Protein AF-A0A7Z2G5R3-F1 (afdb_monomer_lite)

Organism: NCBI:txid2571747

Secondary structure (DSSP, 8-state):
---PPPHHHHHHHHHHHHHHHHHHHHHHHHHHHHHTT--HHHHHHHHHHHHHHHHHHHHHHHHH-TT-HHHHHHHHHHHHHHHHHHHHHHHHHHHTT--

Structure (mmCIF, N/CA/C/O backbone):
data_AF-A0A7Z2G5R3-F1
#
_entry.id   AF-A0A7Z2G5R3-F1
#
loop_
_atom_site.group_PDB
_atom_site.id
_atom_site.type_symbol
_atom_site.label_atom_id
_atom_site.label_alt_id
_atom_site.label_comp_id
_atom_site.label_asym_id
_atom_site.label_entity_id
_atom_site.label_seq_id
_atom_site.pdbx_PDB_ins_code
_atom_site.Cartn_x
_atom_site.Cartn_y
_atom_site.Cartn_z
_atom_site.occupancy
_atom_site.B_iso_or_equiv
_atom_site.auth_seq_id
_atom_site.auth_comp_id
_atom_site.auth_asym_id
_atom_site.auth_atom_id
_atom_site.pdbx_PDB_model_num
ATOM 1 N N . MET A 1 1 ? 9.278 -3.200 -32.845 1.00 41.66 1 MET A N 1
ATOM 2 C CA . MET A 1 1 ? 9.082 -2.040 -31.960 1.00 41.66 1 MET A CA 1
ATOM 3 C C . MET A 1 1 ? 8.282 -2.559 -30.798 1.00 41.66 1 MET A C 1
ATOM 5 O O . MET A 1 1 ? 7.115 -2.878 -30.989 1.00 41.66 1 MET A O 1
ATOM 9 N N . ASP A 1 2 ? 8.942 -2.788 -29.670 1.00 48.25 2 ASP A N 1
ATOM 10 C CA . ASP A 1 2 ? 8.264 -3.248 -28.466 1.00 48.25 2 ASP A CA 1
ATOM 11 C C . ASP A 1 2 ? 7.239 -2.184 -28.086 1.00 48.25 2 ASP A C 1
ATOM 13 O O . ASP A 1 2 ? 7.582 -1.014 -27.917 1.00 48.25 2 ASP A O 1
ATOM 17 N N . ALA A 1 3 ? 5.963 -2.561 -28.054 1.00 58.31 3 ALA A N 1
ATOM 18 C CA . ALA A 1 3 ? 4.890 -1.690 -27.603 1.00 58.31 3 ALA A CA 1
ATOM 19 C C . ALA A 1 3 ? 4.996 -1.551 -26.076 1.00 58.31 3 ALA A C 1
ATOM 21 O O . ALA A 1 3 ? 4.201 -2.120 -25.332 1.00 58.31 3 ALA A O 1
ATOM 22 N N . SER A 1 4 ? 6.034 -0.863 -25.600 1.00 69.12 4 SER A N 1
ATOM 23 C CA . SER A 1 4 ? 6.171 -0.506 -24.195 1.00 69.12 4 SER A CA 1
ATOM 24 C C . SER A 1 4 ? 5.080 0.503 -23.855 1.00 69.12 4 SER A C 1
ATOM 26 O O . SER A 1 4 ? 4.951 1.532 -24.523 1.00 69.12 4 SER A O 1
ATOM 28 N N . LEU A 1 5 ? 4.280 0.196 -22.835 1.00 75.12 5 LEU A N 1
ATOM 29 C CA . LEU A 1 5 ? 3.295 1.128 -22.297 1.00 75.12 5 LEU A CA 1
ATOM 30 C C . LEU A 1 5 ? 3.979 2.453 -21.909 1.00 75.12 5 LEU A C 1
ATOM 32 O O . LEU A 1 5 ? 5.053 2.418 -21.312 1.00 75.12 5 LEU A O 1
ATOM 36 N N . PRO A 1 6 ? 3.370 3.609 -22.222 1.00 86.81 6 PRO A N 1
ATOM 37 C CA . PRO A 1 6 ? 3.829 4.900 -21.729 1.00 86.81 6 PRO A CA 1
ATOM 38 C C . PRO A 1 6 ? 3.963 4.931 -20.201 1.00 86.81 6 PRO A C 1
ATOM 40 O O . PRO A 1 6 ? 3.056 4.499 -19.487 1.00 86.81 6 PRO A O 1
ATOM 43 N N . ASP A 1 7 ? 5.041 5.534 -19.699 1.00 86.50 7 ASP A N 1
ATOM 44 C CA . ASP A 1 7 ? 5.355 5.588 -18.262 1.00 86.50 7 ASP A CA 1
ATOM 45 C C . ASP A 1 7 ? 4.249 6.233 -17.411 1.00 86.50 7 ASP A C 1
ATOM 47 O O . ASP A 1 7 ? 4.057 5.871 -16.249 1.00 86.50 7 ASP A O 1
ATOM 51 N N . TYR A 1 8 ? 3.497 7.186 -17.974 1.00 88.31 8 TYR A N 1
ATOM 52 C CA . TYR A 1 8 ? 2.381 7.814 -17.264 1.00 88.31 8 TYR A CA 1
ATOM 53 C C . TYR A 1 8 ? 1.242 6.815 -17.001 1.00 88.31 8 TYR A C 1
ATOM 55 O O . TYR A 1 8 ? 0.705 6.800 -15.898 1.00 88.31 8 TYR A O 1
ATOM 63 N N . LEU A 1 9 ? 0.939 5.921 -17.953 1.00 90.75 9 LEU A N 1
ATOM 64 C CA . LEU A 1 9 ? -0.087 4.888 -17.776 1.00 90.75 9 LEU A CA 1
ATOM 65 C C . LEU A 1 9 ? 0.344 3.860 -16.734 1.00 90.75 9 LEU A C 1
ATOM 67 O O . LEU A 1 9 ? -0.467 3.469 -15.901 1.00 90.75 9 LEU A O 1
ATOM 71 N N . ILE A 1 10 ? 1.619 3.465 -16.745 1.00 91.88 10 ILE A N 1
ATOM 72 C CA . ILE A 1 10 ? 2.189 2.548 -15.749 1.00 91.88 10 ILE A CA 1
ATOM 73 C C . ILE A 1 10 ? 2.039 3.141 -14.342 1.00 91.88 10 ILE A C 1
ATOM 75 O O . ILE A 1 10 ? 1.543 2.484 -13.427 1.00 91.88 10 ILE A O 1
ATOM 79 N N . ARG A 1 11 ? 2.409 4.414 -14.184 1.00 93.50 11 ARG A N 1
ATOM 80 C CA . ARG A 1 11 ? 2.323 5.144 -12.915 1.00 93.50 11 ARG A CA 1
ATOM 81 C C . ARG A 1 11 ? 0.887 5.298 -12.427 1.00 93.50 11 ARG A C 1
ATOM 83 O O . ARG A 1 11 ? 0.612 5.047 -11.258 1.00 93.50 11 ARG A O 1
ATOM 90 N N . GLU A 1 12 ? -0.025 5.701 -13.307 1.00 94.81 12 GLU A N 1
ATOM 91 C CA . GLU A 1 12 ? -1.443 5.868 -12.979 1.00 94.81 12 GLU A CA 1
ATOM 92 C C . GLU A 1 12 ? -2.091 4.534 -12.599 1.00 94.81 12 GLU A C 1
ATOM 94 O O . GLU A 1 12 ? -2.789 4.455 -11.588 1.00 94.81 12 GLU A O 1
ATOM 99 N N . GLN A 1 13 ? -1.818 3.464 -13.352 1.00 95.12 13 GLN A N 1
ATOM 100 C CA . GLN A 1 13 ? -2.323 2.127 -13.040 1.00 95.12 13 GLN A CA 1
ATOM 101 C C . GLN A 1 13 ? -1.772 1.605 -11.713 1.00 95.12 13 GLN A C 1
ATOM 103 O O . GLN A 1 13 ? -2.545 1.092 -10.904 1.00 95.12 13 GLN A O 1
ATOM 108 N N . ALA A 1 14 ? -0.473 1.777 -11.455 1.00 94.94 14 ALA A N 1
ATOM 109 C CA . ALA A 1 14 ? 0.137 1.410 -10.180 1.00 94.94 14 ALA A CA 1
ATOM 110 C C . ALA A 1 14 ? -0.467 2.213 -9.015 1.00 94.94 14 ALA A C 1
ATOM 112 O O . ALA A 1 14 ? -0.825 1.637 -7.989 1.00 94.94 14 ALA A O 1
ATOM 113 N N . ALA A 1 15 ? -0.676 3.522 -9.191 1.00 96.31 15 ALA A N 1
ATOM 114 C CA . ALA A 1 15 ? -1.293 4.374 -8.176 1.00 96.31 15 ALA A CA 1
ATOM 115 C C . ALA A 1 15 ? -2.732 3.970 -7.861 1.00 96.31 15 ALA A C 1
ATOM 117 O O . ALA A 1 15 ? -3.084 3.807 -6.692 1.00 96.31 15 ALA A O 1
ATOM 118 N N . VAL A 1 16 ? -3.563 3.765 -8.883 1.00 96.88 16 VAL A N 1
ATOM 119 C CA . VAL A 1 16 ? -4.951 3.328 -8.694 1.00 96.88 16 VAL A CA 1
ATOM 120 C C . VAL A 1 16 ? -4.994 1.924 -8.092 1.00 96.88 16 VAL A C 1
ATOM 122 O O . VAL A 1 16 ? -5.764 1.685 -7.163 1.00 96.88 16 VAL A O 1
ATOM 125 N N . GLY A 1 17 ? -4.145 1.011 -8.565 1.00 95.44 17 GLY A N 1
ATOM 126 C CA . GLY A 1 17 ? -4.049 -0.350 -8.042 1.00 95.44 17 GLY A CA 1
ATOM 127 C C . GLY A 1 17 ? -3.698 -0.371 -6.556 1.00 95.44 17 GLY A C 1
ATOM 128 O O . GLY A 1 17 ? -4.416 -0.983 -5.764 1.00 95.44 17 GLY A O 1
ATOM 129 N N . ALA A 1 18 ? -2.651 0.356 -6.162 1.00 95.81 18 ALA A N 1
ATOM 130 C CA . ALA A 1 18 ? -2.247 0.489 -4.768 1.00 95.81 18 ALA A CA 1
ATOM 131 C C . ALA A 1 18 ? -3.335 1.166 -3.919 1.00 95.81 18 ALA A C 1
ATOM 133 O O . ALA A 1 18 ? -3.680 0.663 -2.850 1.00 95.81 18 ALA A O 1
ATOM 134 N N . LEU A 1 19 ? -3.940 2.252 -4.410 1.00 95.56 19 LEU A N 1
ATOM 135 C CA . LEU A 1 19 ? -5.022 2.951 -3.715 1.00 95.56 19 LEU A CA 1
ATOM 136 C C . LEU A 1 19 ? -6.208 2.023 -3.425 1.00 95.56 19 LEU A C 1
ATOM 138 O O . LEU A 1 19 ? -6.692 1.971 -2.294 1.00 95.56 19 LEU A O 1
ATOM 142 N N . VAL A 1 20 ? -6.669 1.276 -4.432 1.00 95.38 20 VAL A N 1
ATOM 143 C CA . VAL A 1 20 ? -7.803 0.352 -4.296 1.00 95.38 20 VAL A CA 1
ATOM 144 C C . VAL A 1 20 ? -7.452 -0.801 -3.361 1.00 95.38 20 VAL A C 1
ATOM 146 O O . VAL A 1 20 ? -8.229 -1.104 -2.453 1.00 95.38 20 VAL A O 1
ATOM 149 N N . ALA A 1 21 ? -6.281 -1.419 -3.537 1.00 94.81 21 ALA A N 1
ATOM 150 C CA . ALA A 1 21 ? -5.845 -2.541 -2.714 1.00 94.81 21 ALA A CA 1
ATOM 151 C C . ALA A 1 21 ? -5.748 -2.150 -1.233 1.00 94.81 21 ALA A C 1
ATOM 153 O O . ALA A 1 21 ? -6.344 -2.811 -0.379 1.00 94.81 21 ALA A O 1
ATOM 154 N N . PHE A 1 22 ? -5.057 -1.049 -0.923 1.00 94.69 22 PHE A N 1
ATOM 155 C CA . PHE A 1 22 ? -4.882 -0.587 0.454 1.00 94.69 22 PHE A CA 1
ATOM 156 C C . PHE A 1 22 ? -6.161 -0.003 1.044 1.00 94.69 22 PHE A C 1
ATOM 158 O O . PHE A 1 22 ? -6.453 -0.265 2.209 1.00 94.69 22 PHE A O 1
ATOM 165 N N . GLY A 1 23 ? -6.964 0.718 0.258 1.00 90.81 23 GLY A N 1
ATOM 166 C CA . GLY A 1 23 ? -8.267 1.210 0.701 1.00 90.81 23 GLY A CA 1
ATOM 167 C C . GLY A 1 23 ? -9.192 0.065 1.119 1.00 90.81 23 GLY A C 1
ATOM 168 O O . GLY A 1 23 ? -9.738 0.074 2.224 1.00 90.81 23 GLY A O 1
ATOM 169 N N . PHE A 1 24 ? -9.307 -0.968 0.281 1.00 91.81 24 PHE A N 1
ATOM 170 C CA . PHE A 1 24 ? -10.145 -2.130 0.571 1.00 91.81 24 PHE A CA 1
ATOM 171 C C . PHE A 1 24 ? -9.616 -2.949 1.754 1.00 91.81 24 PHE A C 1
ATOM 173 O O . PHE A 1 24 ? -10.360 -3.235 2.697 1.00 91.81 24 PHE A O 1
ATOM 180 N N . MET A 1 25 ? -8.315 -3.262 1.754 1.00 91.94 25 MET A N 1
ATOM 181 C CA . MET A 1 25 ? -7.659 -3.949 2.870 1.00 91.94 25 MET A CA 1
ATOM 182 C C . MET A 1 25 ? -7.869 -3.208 4.188 1.00 91.94 25 MET A C 1
ATOM 184 O O . MET A 1 25 ? -8.082 -3.843 5.219 1.00 91.94 25 MET A O 1
ATOM 188 N N . ARG A 1 26 ? -7.857 -1.871 4.174 1.00 86.12 26 ARG A N 1
ATOM 189 C CA . ARG A 1 26 ? -8.005 -1.075 5.391 1.00 86.12 26 ARG A CA 1
ATOM 190 C C . ARG A 1 26 ? -9.410 -1.124 5.971 1.00 86.12 26 ARG A C 1
ATOM 192 O O . ARG A 1 26 ? -9.531 -1.191 7.197 1.00 86.12 26 ARG A O 1
ATOM 199 N N . VAL A 1 27 ? -10.440 -1.119 5.124 1.00 87.88 27 VAL A N 1
ATOM 200 C CA . VAL A 1 27 ? -11.835 -1.293 5.558 1.00 87.88 27 VAL A CA 1
ATOM 201 C C . VAL A 1 27 ? -12.012 -2.670 6.190 1.00 87.88 27 VAL A C 1
ATOM 203 O O . VAL A 1 27 ? -12.501 -2.766 7.315 1.00 87.88 27 VAL A O 1
ATOM 206 N N . LEU A 1 28 ? -11.540 -3.726 5.519 1.00 90.25 28 LEU A N 1
ATOM 207 C CA . LEU A 1 28 ? -11.626 -5.091 6.041 1.00 90.25 28 LEU A CA 1
ATOM 208 C C . LEU A 1 28 ? -10.855 -5.255 7.355 1.00 90.25 28 LEU A C 1
ATOM 210 O O . LEU A 1 28 ? -11.392 -5.782 8.327 1.00 90.25 28 LEU A O 1
ATOM 214 N N . ALA A 1 29 ? -9.612 -4.777 7.409 1.00 89.31 29 ALA A N 1
ATOM 215 C CA . ALA A 1 29 ? -8.784 -4.876 8.603 1.00 89.31 29 ALA A CA 1
ATOM 216 C C . ALA A 1 29 ? -9.359 -4.061 9.771 1.00 89.31 29 ALA A C 1
ATOM 218 O O . ALA A 1 29 ? -9.308 -4.524 10.908 1.00 89.31 29 ALA A O 1
ATOM 219 N N . GLY A 1 30 ? -9.948 -2.890 9.501 1.00 87.25 30 GLY A N 1
ATOM 220 C CA . GLY A 1 30 ? -10.664 -2.088 10.496 1.00 87.25 30 GLY A CA 1
ATOM 221 C C . GLY A 1 30 ? -11.875 -2.822 11.070 1.00 87.25 30 GLY A C 1
ATOM 222 O O . GLY A 1 30 ? -11.979 -2.960 12.286 1.00 87.25 30 GLY A O 1
ATOM 223 N N . ALA A 1 31 ? -12.727 -3.384 10.208 1.00 87.19 31 ALA A N 1
ATOM 224 C CA . ALA A 1 31 ? -13.895 -4.158 10.627 1.00 87.19 31 ALA A CA 1
ATOM 225 C C . ALA A 1 31 ? -13.509 -5.384 11.474 1.00 87.19 31 ALA A C 1
ATOM 227 O O . ALA A 1 31 ? -14.107 -5.649 12.519 1.00 87.19 31 ALA A O 1
ATOM 228 N N . VAL A 1 32 ? -12.472 -6.118 11.053 1.00 89.25 32 VAL A N 1
ATOM 229 C CA . VAL A 1 32 ? -11.961 -7.283 11.788 1.00 89.25 32 VAL A CA 1
ATOM 230 C C . VAL A 1 32 ? -11.371 -6.864 13.131 1.00 89.25 32 VAL A C 1
ATOM 232 O O . VAL A 1 32 ? -11.681 -7.489 14.145 1.00 89.25 32 VAL A O 1
ATOM 235 N N . ALA A 1 33 ? -10.558 -5.807 13.162 1.00 88.19 33 ALA A N 1
ATOM 236 C CA . ALA A 1 33 ? -9.967 -5.298 14.392 1.00 88.19 33 ALA A CA 1
ATOM 237 C C . ALA A 1 33 ? -11.039 -4.856 15.391 1.00 88.19 33 ALA A C 1
ATOM 239 O O . ALA A 1 33 ? -10.978 -5.263 16.549 1.00 88.19 33 ALA A O 1
ATOM 240 N N . PHE A 1 34 ? -12.061 -4.132 14.929 1.00 86.56 34 PHE A N 1
ATOM 241 C CA . PHE A 1 34 ? -13.206 -3.739 15.746 1.00 86.56 34 PHE A CA 1
ATOM 242 C C . PHE A 1 34 ? -13.945 -4.961 16.314 1.00 86.56 34 PHE A C 1
ATOM 244 O O . PHE A 1 34 ? -14.134 -5.061 17.524 1.00 86.56 34 PHE A O 1
ATOM 251 N N . SER A 1 35 ? -14.262 -5.957 15.475 1.00 88.00 35 SER A N 1
ATOM 252 C CA . SER A 1 35 ? -14.947 -7.186 15.918 1.00 88.00 35 SER A CA 1
ATOM 253 C C . SER A 1 35 ? -14.163 -8.006 16.951 1.00 88.00 35 SER A C 1
ATOM 255 O O . SER A 1 35 ? -14.754 -8.733 17.745 1.00 88.00 35 SER A O 1
ATOM 257 N N . ARG A 1 36 ? -12.828 -7.898 16.945 1.00 88.44 36 ARG A N 1
ATOM 258 C CA . ARG A 1 36 ? -11.923 -8.622 17.849 1.00 88.44 36 ARG A CA 1
ATOM 259 C C . ARG A 1 36 ? -11.426 -7.772 19.020 1.00 88.44 36 ARG A C 1
ATOM 261 O O . ARG A 1 36 ? -10.623 -8.266 19.810 1.00 88.44 36 ARG A O 1
ATOM 268 N N . GLY A 1 37 ? -11.861 -6.513 19.128 1.00 86.44 37 GLY A N 1
ATOM 269 C CA . GLY A 1 37 ? -11.398 -5.573 20.152 1.00 86.44 37 GLY A CA 1
ATOM 270 C C . GLY A 1 3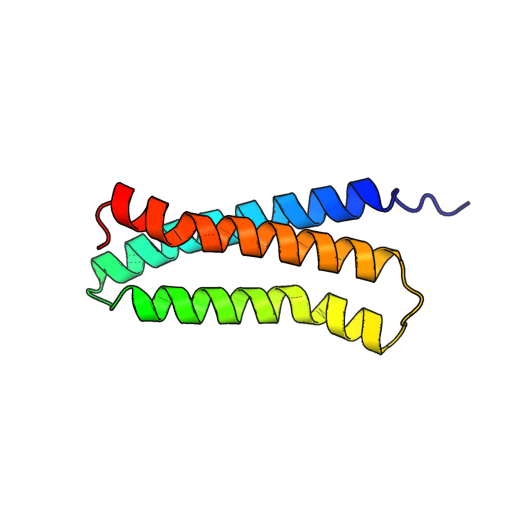7 ? -9.905 -5.233 20.053 1.00 86.44 37 GLY A C 1
ATOM 271 O O . GLY A 1 37 ? -9.263 -4.937 21.060 1.00 86.44 37 GLY A O 1
ATOM 272 N N . TRP A 1 38 ? -9.311 -5.329 18.861 1.00 86.88 38 TRP A N 1
ATOM 273 C CA . TRP A 1 38 ? -7.907 -4.984 18.644 1.00 86.88 38 TRP A CA 1
ATOM 274 C C . TRP A 1 38 ? -7.711 -3.470 18.644 1.00 86.88 38 TRP A C 1
ATOM 276 O O . TRP A 1 38 ? -8.550 -2.715 18.159 1.00 86.88 38 TRP A O 1
ATOM 286 N N . ARG A 1 39 ? -6.553 -3.014 19.134 1.00 83.25 39 ARG A N 1
ATOM 287 C CA . ARG A 1 39 ? -6.200 -1.590 19.068 1.00 83.25 39 ARG A CA 1
ATOM 288 C C . ARG A 1 39 ? -5.989 -1.190 17.611 1.00 83.25 39 ARG A C 1
ATOM 290 O O . ARG A 1 39 ? -5.128 -1.764 16.943 1.00 83.25 39 ARG A O 1
ATOM 297 N N . ILE A 1 40 ? -6.704 -0.163 17.155 1.00 80.00 40 ILE A N 1
ATOM 298 C CA . ILE A 1 40 ? -6.639 0.310 15.766 1.00 80.00 40 ILE A CA 1
ATOM 299 C C . ILE A 1 40 ? -5.216 0.716 15.342 1.00 80.00 40 ILE A C 1
ATOM 301 O O . ILE A 1 40 ? -4.832 0.502 14.195 1.00 80.00 40 ILE A O 1
ATOM 305 N N . GLY A 1 41 ? -4.391 1.184 16.288 1.00 81.88 41 GLY A N 1
ATOM 306 C CA . GLY A 1 41 ? -2.988 1.525 16.036 1.00 81.88 41 GLY A CA 1
ATOM 307 C C . GLY A 1 41 ? -2.143 0.347 15.534 1.00 81.88 41 GLY A C 1
ATOM 308 O O . GLY A 1 41 ? -1.263 0.542 14.704 1.00 81.88 41 GLY A O 1
ATOM 309 N N . TRP A 1 42 ? -2.437 -0.897 15.940 1.00 86.88 42 TRP A N 1
ATOM 310 C CA . TRP A 1 42 ? -1.745 -2.068 15.379 1.00 86.88 42 TRP A CA 1
ATOM 311 C C . TRP A 1 42 ? -2.072 -2.274 13.899 1.00 86.88 42 TRP A C 1
ATOM 313 O O . TRP A 1 42 ? -1.201 -2.675 13.129 1.00 86.88 42 TRP A O 1
ATOM 323 N N . VAL A 1 43 ? -3.308 -1.973 13.494 1.00 88.06 43 VAL A N 1
ATOM 324 C CA . VAL A 1 43 ? -3.736 -2.055 12.091 1.00 88.06 43 VAL A CA 1
ATOM 325 C C . VAL A 1 43 ? -3.023 -1.001 11.253 1.00 88.06 43 VAL A C 1
ATOM 327 O O . VAL A 1 43 ? -2.640 -1.279 10.122 1.00 88.06 43 VAL A O 1
ATOM 330 N N . GLU A 1 44 ? -2.809 0.190 11.809 1.00 87.31 44 GLU A N 1
ATOM 331 C CA . GLU A 1 44 ? -2.077 1.265 11.143 1.00 87.31 44 GLU A CA 1
ATOM 332 C C . GLU A 1 44 ? -0.612 0.889 10.894 1.00 87.31 44 GLU A C 1
ATOM 334 O O . GLU A 1 44 ? -0.161 0.921 9.749 1.00 87.31 44 GLU A O 1
ATOM 339 N N . TYR A 1 45 ? 0.106 0.424 11.923 1.00 90.44 45 TYR A N 1
ATOM 340 C CA . TYR A 1 45 ? 1.489 -0.035 11.753 1.00 90.44 45 TYR A CA 1
ATOM 341 C C . TYR A 1 45 ? 1.599 -1.213 10.780 1.00 90.44 45 TYR A C 1
ATOM 343 O O . TYR A 1 45 ? 2.505 -1.241 9.944 1.00 90.44 45 TYR A O 1
ATOM 351 N N . ALA A 1 46 ? 0.665 -2.167 10.844 1.00 92.12 46 ALA A N 1
ATOM 352 C CA . ALA A 1 46 ? 0.630 -3.287 9.910 1.00 92.12 46 ALA A CA 1
ATOM 353 C C . ALA A 1 46 ? 0.395 -2.822 8.464 1.00 92.12 46 ALA A C 1
ATOM 355 O O . ALA A 1 46 ? 1.034 -3.337 7.547 1.00 92.12 46 ALA A O 1
ATOM 356 N N . ALA A 1 47 ? -0.473 -1.830 8.250 1.00 91.88 47 ALA A N 1
ATOM 357 C CA . ALA A 1 47 ? -0.745 -1.279 6.927 1.00 91.88 47 ALA A CA 1
ATOM 358 C C . ALA A 1 47 ? 0.468 -0.527 6.352 1.00 91.88 47 ALA A C 1
ATOM 360 O O . ALA A 1 47 ? 0.777 -0.689 5.173 1.00 91.88 47 ALA A O 1
ATOM 361 N N . ILE A 1 48 ? 1.205 0.220 7.182 1.00 92.56 48 ILE A N 1
ATOM 362 C CA . ILE A 1 48 ? 2.474 0.852 6.780 1.00 92.56 48 ILE A CA 1
ATOM 363 C C . ILE A 1 48 ? 3.503 -0.216 6.382 1.00 92.56 48 ILE A C 1
ATOM 365 O O . ILE A 1 48 ? 4.130 -0.114 5.328 1.00 92.56 48 ILE A O 1
ATOM 369 N N . GLY A 1 49 ? 3.646 -1.273 7.188 1.00 95.06 49 GLY A N 1
ATOM 370 C CA . GLY A 1 49 ? 4.539 -2.391 6.875 1.00 95.06 49 GLY A CA 1
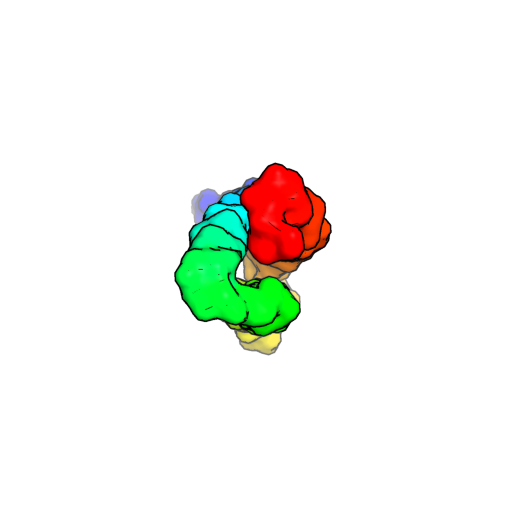ATOM 371 C C . GLY A 1 49 ? 4.163 -3.096 5.568 1.00 95.06 49 GLY A C 1
ATOM 372 O O . GLY A 1 49 ? 5.028 -3.373 4.739 1.00 95.06 49 GLY A O 1
ATOM 373 N N . ALA A 1 50 ? 2.869 -3.322 5.340 1.00 95.31 50 ALA A N 1
ATOM 374 C CA . ALA A 1 50 ? 2.373 -3.892 4.094 1.00 95.31 50 ALA A CA 1
ATOM 375 C C . ALA A 1 50 ? 2.665 -2.984 2.886 1.00 95.31 50 ALA A C 1
ATOM 377 O O . ALA A 1 50 ? 3.051 -3.495 1.839 1.00 95.31 50 ALA A O 1
ATOM 378 N N . ALA A 1 51 ? 2.546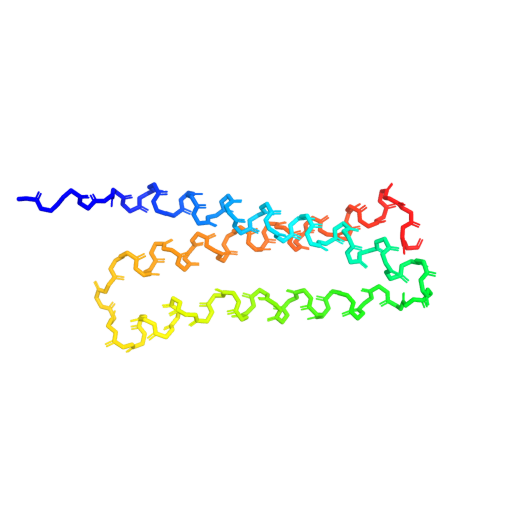 -1.658 3.025 1.00 94.75 51 ALA A N 1
ATOM 379 C CA . ALA A 1 51 ? 2.877 -0.708 1.959 1.00 94.75 51 ALA A CA 1
ATOM 380 C C . ALA A 1 51 ? 4.368 -0.740 1.600 1.00 94.75 51 ALA A C 1
ATOM 382 O O . ALA A 1 51 ? 4.720 -0.731 0.419 1.00 94.75 51 ALA A O 1
ATOM 383 N N . ALA A 1 52 ? 5.245 -0.854 2.601 1.00 94.88 52 ALA A N 1
ATOM 384 C CA . ALA A 1 52 ? 6.677 -1.020 2.372 1.00 94.88 52 ALA A CA 1
ATOM 385 C C . ALA A 1 52 ? 6.985 -2.326 1.621 1.00 94.88 52 ALA A C 1
ATOM 387 O O . ALA A 1 52 ? 7.737 -2.313 0.648 1.00 94.88 52 ALA A O 1
ATOM 388 N N . LEU A 1 53 ? 6.361 -3.441 2.021 1.00 96.50 53 LEU A N 1
ATOM 389 C CA . LEU A 1 53 ? 6.507 -4.728 1.332 1.00 96.50 53 LEU A CA 1
ATOM 390 C C . LEU A 1 53 ? 5.952 -4.693 -0.097 1.00 96.50 53 LEU A C 1
ATOM 392 O O . LEU A 1 53 ? 6.552 -5.278 -0.994 1.00 96.50 53 LEU A O 1
ATOM 396 N N . TRP A 1 54 ? 4.847 -3.980 -0.322 1.00 95.19 54 TRP A N 1
ATOM 397 C CA . TRP A 1 54 ? 4.252 -3.800 -1.647 1.00 95.19 54 TRP A CA 1
ATOM 398 C C . TRP A 1 54 ? 5.181 -3.058 -2.610 1.00 95.19 54 TRP A C 1
ATOM 400 O O . TRP A 1 54 ? 5.243 -3.399 -3.785 1.00 95.19 54 TRP A O 1
ATOM 410 N N . CYS A 1 55 ? 5.928 -2.068 -2.111 1.00 94.75 55 CYS A N 1
ATOM 411 C CA . CYS A 1 55 ? 6.870 -1.275 -2.908 1.00 94.75 55 CYS A CA 1
ATOM 412 C C . CYS A 1 55 ? 8.265 -1.918 -3.030 1.00 94.75 55 CYS A C 1
ATOM 414 O O . CYS A 1 55 ? 9.079 -1.493 -3.854 1.00 94.75 55 CYS A O 1
ATOM 416 N N . ALA A 1 56 ? 8.565 -2.934 -2.214 1.00 95.44 56 ALA A N 1
ATOM 417 C CA . ALA A 1 56 ? 9.863 -3.601 -2.185 1.00 95.44 56 ALA A CA 1
ATOM 418 C C . ALA A 1 56 ? 10.325 -4.182 -3.539 1.00 95.44 56 ALA A C 1
ATOM 420 O O . ALA A 1 56 ? 11.500 -4.001 -3.859 1.00 95.44 56 ALA A O 1
ATOM 421 N N . PRO A 1 57 ? 9.485 -4.851 -4.360 1.00 93.88 57 PRO A N 1
ATOM 422 C CA . PRO A 1 57 ? 9.960 -5.430 -5.612 1.00 93.88 57 PRO A CA 1
ATOM 423 C C . PRO A 1 57 ? 10.434 -4.364 -6.606 1.00 93.88 57 PRO A C 1
ATOM 425 O O . PRO A 1 57 ? 11.500 -4.530 -7.196 1.00 93.88 57 PRO A O 1
ATOM 428 N N . GLN A 1 58 ? 9.720 -3.242 -6.746 1.00 93.94 58 GLN A N 1
ATOM 429 C CA . GLN A 1 58 ? 10.146 -2.138 -7.614 1.00 93.94 58 GLN A CA 1
ATOM 430 C C . GLN A 1 58 ? 11.408 -1.455 -7.085 1.00 93.94 58 GLN A C 1
ATOM 432 O O . GLN A 1 58 ? 12.298 -1.109 -7.862 1.00 93.94 58 GLN A O 1
ATOM 437 N N . LEU A 1 59 ? 11.530 -1.312 -5.762 1.00 93.31 59 LEU A N 1
ATOM 438 C CA . LEU A 1 59 ? 12.743 -0.787 -5.142 1.00 93.31 59 LEU A CA 1
ATOM 439 C C . LEU A 1 59 ? 13.956 -1.686 -5.430 1.00 93.31 59 LEU A C 1
ATOM 441 O O . LEU A 1 59 ? 15.009 -1.192 -5.826 1.00 93.31 59 LEU A O 1
ATOM 445 N N . LEU A 1 60 ? 13.809 -3.005 -5.281 1.00 95.44 60 LEU A N 1
ATOM 446 C CA . LEU A 1 60 ? 14.865 -3.966 -5.607 1.00 95.44 60 LEU A CA 1
ATOM 447 C C . LEU A 1 60 ? 15.204 -3.951 -7.102 1.00 95.44 60 LEU A C 1
ATOM 449 O O . LEU A 1 60 ? 16.380 -4.021 -7.456 1.00 95.44 60 LEU A O 1
ATOM 453 N N . ALA A 1 61 ? 14.201 -3.810 -7.972 1.00 93.81 61 ALA A N 1
ATOM 454 C CA . ALA A 1 61 ? 14.408 -3.685 -9.411 1.00 93.81 61 ALA A CA 1
ATOM 455 C C . ALA A 1 61 ? 15.215 -2.427 -9.771 1.00 93.81 61 ALA A C 1
ATOM 457 O O . ALA A 1 61 ? 16.110 -2.507 -10.608 1.00 93.81 61 ALA A O 1
ATOM 458 N N . LEU A 1 62 ? 14.963 -1.294 -9.108 1.00 93.69 62 LEU A N 1
ATOM 459 C CA . LEU A 1 62 ? 15.744 -0.062 -9.277 1.00 93.69 62 LEU A CA 1
ATOM 460 C C . LEU A 1 62 ? 17.167 -0.181 -8.732 1.00 93.69 62 LEU A C 1
ATOM 462 O O . LEU A 1 6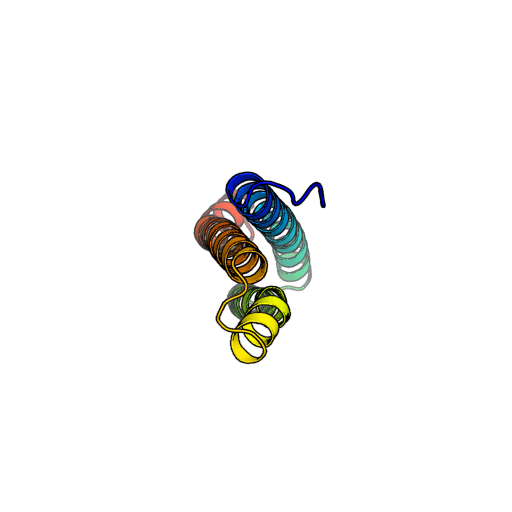2 ? 18.097 0.332 -9.346 1.00 93.69 62 LEU A O 1
ATOM 466 N N . ILE A 1 63 ? 17.363 -0.873 -7.607 1.00 95.31 63 ILE A N 1
ATOM 467 C CA . ILE A 1 63 ? 18.708 -1.141 -7.077 1.00 95.31 63 ILE A CA 1
ATOM 468 C C . ILE A 1 63 ? 19.501 -2.015 -8.061 1.00 95.31 63 ILE A C 1
ATOM 470 O O . ILE A 1 63 ? 20.679 -1.755 -8.300 1.00 95.31 63 ILE A O 1
ATOM 474 N N . ALA A 1 64 ? 18.861 -3.032 -8.646 1.00 95.81 64 ALA A N 1
ATOM 475 C CA . ALA A 1 64 ? 19.485 -3.921 -9.623 1.00 95.81 64 ALA A CA 1
ATOM 476 C C . ALA A 1 64 ? 19.712 -3.248 -10.987 1.00 95.81 64 ALA A C 1
ATOM 478 O O . ALA A 1 64 ? 20.696 -3.544 -11.662 1.00 95.81 64 ALA A O 1
ATOM 479 N N . ASN A 1 65 ? 18.812 -2.351 -11.398 1.00 94.25 65 ASN A N 1
ATOM 480 C CA . ASN A 1 65 ? 18.895 -1.617 -12.654 1.00 94.25 65 ASN A CA 1
ATOM 481 C C . ASN A 1 65 ? 18.420 -0.155 -12.493 1.00 94.25 65 ASN A C 1
ATOM 483 O O . ASN A 1 65 ? 17.249 0.153 -12.746 1.00 94.25 65 ASN A O 1
ATOM 487 N N . PRO A 1 66 ? 19.332 0.767 -12.131 1.00 91.56 66 PRO A N 1
ATOM 488 C CA . PRO A 1 66 ? 18.988 2.158 -11.824 1.00 91.56 66 PRO A CA 1
ATOM 489 C C . PRO A 1 66 ? 18.434 2.969 -12.999 1.00 91.56 66 PRO A C 1
ATOM 491 O O . PRO A 1 66 ? 17.842 4.022 -12.787 1.00 91.56 66 PRO A O 1
ATOM 494 N N . THR A 1 67 ? 18.629 2.514 -14.240 1.00 92.00 67 THR A N 1
ATOM 495 C CA . THR A 1 67 ? 18.141 3.208 -15.443 1.00 92.00 67 THR A CA 1
ATOM 496 C C . THR A 1 67 ? 16.750 2.741 -15.876 1.00 92.00 67 THR A C 1
ATOM 498 O O . THR A 1 67 ? 16.232 3.214 -16.888 1.00 92.00 67 THR A O 1
ATOM 501 N N . SER A 1 68 ? 16.123 1.830 -15.123 1.00 90.88 68 SER A N 1
ATOM 502 C CA . SER A 1 68 ? 14.783 1.325 -15.421 1.00 90.88 68 SER A CA 1
ATOM 503 C C . SER A 1 68 ? 13.704 2.376 -15.141 1.00 90.88 68 SER A C 1
ATOM 505 O O . SER A 1 68 ? 13.232 2.535 -14.014 1.00 90.88 68 SER A O 1
ATOM 507 N N . VAL A 1 69 ? 13.278 3.072 -16.197 1.00 89.69 69 VAL A N 1
ATOM 508 C CA . VAL A 1 69 ? 12.213 4.089 -16.133 1.00 89.69 69 VAL A CA 1
ATOM 509 C C . VAL A 1 69 ? 10.865 3.470 -15.746 1.00 89.69 69 VAL A C 1
ATOM 511 O O . VAL A 1 69 ? 10.135 4.047 -14.943 1.00 89.69 69 VAL A O 1
ATOM 514 N N . ALA A 1 70 ? 10.572 2.257 -16.223 1.00 89.19 70 ALA A N 1
ATOM 515 C CA . ALA A 1 70 ? 9.347 1.538 -15.876 1.00 89.19 70 ALA A CA 1
ATOM 516 C C . ALA A 1 70 ? 9.282 1.197 -14.376 1.00 89.19 70 ALA A C 1
ATOM 518 O O . ALA A 1 70 ? 8.264 1.446 -13.734 1.00 89.19 70 ALA A O 1
ATOM 519 N N . ALA A 1 71 ? 10.381 0.699 -13.792 1.00 90.88 71 ALA A N 1
ATOM 520 C CA . ALA A 1 71 ? 10.426 0.391 -12.360 1.00 90.88 71 ALA A CA 1
ATOM 521 C C . ALA A 1 71 ? 10.292 1.656 -11.496 1.00 90.88 71 ALA A C 1
ATOM 523 O O . ALA A 1 71 ? 9.658 1.615 -10.441 1.00 90.88 71 ALA A O 1
ATOM 524 N N . LEU A 1 72 ? 10.842 2.786 -11.959 1.00 93.00 72 LEU A N 1
ATOM 525 C CA . LEU A 1 72 ? 10.652 4.082 -11.310 1.00 93.00 72 LEU A CA 1
ATOM 526 C C . LEU A 1 72 ? 9.188 4.527 -11.361 1.00 93.00 72 LEU A C 1
ATOM 528 O O . LEU A 1 72 ? 8.619 4.857 -10.323 1.00 93.00 72 LEU A O 1
ATOM 532 N N . ALA A 1 73 ? 8.565 4.475 -12.539 1.00 93.00 73 ALA A N 1
ATOM 533 C CA . ALA A 1 73 ? 7.172 4.862 -12.725 1.00 93.00 73 ALA A CA 1
ATOM 534 C C . ALA A 1 73 ? 6.211 4.011 -11.876 1.00 93.00 73 ALA A C 1
ATOM 536 O O . ALA A 1 73 ? 5.307 4.560 -11.242 1.00 93.00 73 ALA A O 1
ATOM 537 N N . GLU A 1 74 ? 6.422 2.693 -11.812 1.00 93.62 74 GLU A N 1
ATOM 538 C CA . GLU A 1 74 ? 5.642 1.807 -10.940 1.00 93.62 74 GLU A CA 1
ATOM 539 C C . GLU A 1 74 ? 5.845 2.127 -9.458 1.00 93.62 74 GLU A C 1
ATOM 541 O O . GLU A 1 74 ? 4.871 2.170 -8.704 1.00 93.62 74 GLU A O 1
ATOM 546 N N . LEU A 1 75 ? 7.090 2.359 -9.024 1.00 95.06 75 LEU A N 1
ATOM 547 C CA . LEU A 1 75 ? 7.386 2.684 -7.629 1.00 95.06 75 LEU A CA 1
ATOM 548 C C . LEU A 1 75 ? 6.709 3.994 -7.217 1.00 95.06 75 LEU A C 1
ATOM 550 O O . LEU A 1 75 ? 6.064 4.046 -6.172 1.00 95.06 75 LEU A O 1
ATOM 554 N N . GLU A 1 76 ? 6.823 5.037 -8.038 1.00 95.44 76 GLU A N 1
ATOM 555 C CA . GLU A 1 76 ? 6.189 6.334 -7.793 1.00 95.44 76 GLU A CA 1
ATOM 556 C C . GLU A 1 76 ? 4.665 6.208 -7.721 1.00 95.44 76 GLU A C 1
ATOM 558 O O . GLU A 1 76 ? 4.040 6.771 -6.820 1.00 95.44 76 GLU A O 1
ATOM 563 N N . GLY A 1 77 ? 4.072 5.426 -8.630 1.00 94.62 77 GLY A N 1
ATOM 564 C CA . GLY A 1 77 ? 2.645 5.128 -8.613 1.00 94.62 77 GLY A CA 1
ATOM 565 C C . GLY A 1 77 ? 2.226 4.417 -7.326 1.00 94.62 77 GLY A C 1
ATOM 566 O O . GLY A 1 77 ? 1.364 4.914 -6.601 1.00 94.62 77 GLY A O 1
ATOM 567 N N . ASN A 1 78 ? 2.880 3.303 -6.987 1.00 97.12 78 ASN A N 1
ATOM 568 C CA . ASN A 1 78 ? 2.602 2.544 -5.767 1.00 97.12 78 ASN A CA 1
ATOM 569 C C . ASN A 1 78 ? 2.740 3.408 -4.506 1.00 97.12 78 ASN A C 1
ATOM 571 O O . ASN A 1 78 ? 1.858 3.379 -3.649 1.00 97.12 78 ASN A O 1
ATOM 575 N N . LEU A 1 79 ? 3.805 4.210 -4.402 1.00 96.81 79 LEU A N 1
ATOM 576 C CA . LEU A 1 79 ? 4.017 5.115 -3.272 1.00 96.81 79 LEU A CA 1
ATOM 577 C C . LEU A 1 79 ? 2.889 6.142 -3.155 1.00 96.81 79 LEU A C 1
ATOM 579 O O . LEU A 1 79 ? 2.355 6.325 -2.061 1.00 96.81 79 LEU A O 1
ATOM 583 N N . ALA A 1 80 ? 2.492 6.774 -4.262 1.00 96.50 80 ALA A N 1
ATOM 584 C CA . ALA A 1 80 ? 1.399 7.741 -4.268 1.00 96.50 80 ALA A CA 1
ATOM 585 C C . ALA A 1 80 ? 0.066 7.091 -3.861 1.00 96.50 80 ALA A C 1
ATOM 587 O O . ALA A 1 80 ? -0.622 7.595 -2.973 1.00 96.50 80 ALA A O 1
ATOM 588 N N . GLY A 1 81 ? -0.278 5.946 -4.458 1.00 95.75 81 GLY A N 1
ATOM 589 C CA . GLY A 1 81 ? -1.512 5.220 -4.158 1.00 95.75 81 GLY A CA 1
ATOM 590 C C . GLY A 1 81 ? -1.591 4.754 -2.703 1.00 95.75 81 GLY A C 1
ATOM 591 O O . GLY A 1 81 ? -2.592 5.001 -2.026 1.00 95.75 81 GLY A O 1
ATOM 592 N N . CYS A 1 82 ? -0.513 4.152 -2.190 1.00 95.88 82 CYS A N 1
ATOM 593 C CA . CYS A 1 82 ? -0.396 3.754 -0.787 1.00 95.88 82 CYS A CA 1
ATOM 594 C C . CYS A 1 82 ? -0.497 4.958 0.156 1.00 95.88 82 CYS A C 1
ATOM 596 O O . CYS A 1 82 ? -1.238 4.903 1.136 1.00 95.88 82 CYS A O 1
ATOM 598 N N . ALA A 1 83 ? 0.213 6.054 -0.130 1.00 95.50 83 ALA A N 1
ATOM 599 C CA . ALA A 1 83 ? 0.197 7.249 0.710 1.00 95.50 83 ALA A CA 1
ATOM 600 C C . ALA A 1 83 ? -1.208 7.853 0.805 1.00 95.50 83 ALA A C 1
ATOM 602 O O . ALA A 1 83 ? -1.669 8.156 1.903 1.00 95.50 83 ALA A O 1
ATOM 603 N N . ILE A 1 84 ? -1.912 7.965 -0.325 1.00 94.94 84 ILE A N 1
ATOM 604 C CA . ILE A 1 84 ? -3.300 8.436 -0.362 1.00 94.94 84 ILE A CA 1
ATOM 605 C C . ILE A 1 84 ? -4.188 7.507 0.478 1.00 94.94 84 ILE A C 1
ATOM 607 O O . ILE A 1 84 ? -4.898 7.979 1.366 1.00 94.94 84 ILE A O 1
ATOM 611 N N . ALA A 1 85 ? -4.122 6.190 0.258 1.00 93.62 85 ALA A N 1
ATOM 612 C CA . ALA A 1 85 ? -4.941 5.226 0.994 1.00 93.62 85 ALA A CA 1
ATOM 613 C C . ALA A 1 85 ? -4.713 5.293 2.514 1.00 93.62 85 ALA A C 1
ATOM 615 O O . ALA A 1 85 ? -5.670 5.294 3.290 1.00 93.62 85 ALA A O 1
ATOM 616 N N . LEU A 1 86 ? -3.450 5.370 2.941 1.00 90.94 86 LEU A N 1
ATOM 617 C CA . LEU A 1 86 ? -3.075 5.421 4.354 1.00 90.94 86 LEU A CA 1
ATOM 618 C C . LEU A 1 86 ? -3.412 6.769 4.995 1.00 90.94 86 LEU A C 1
ATOM 620 O O . LEU A 1 86 ? -3.845 6.794 6.142 1.00 90.94 86 LEU A O 1
ATOM 624 N N . PHE A 1 87 ? -3.296 7.876 4.260 1.00 92.44 87 PHE A N 1
ATOM 625 C CA . PHE A 1 87 ? -3.681 9.197 4.754 1.00 92.44 87 PHE A CA 1
ATOM 626 C C . PHE A 1 87 ? -5.183 9.285 5.055 1.00 92.44 87 PHE A C 1
ATOM 628 O O . PHE A 1 87 ? -5.585 9.830 6.081 1.00 92.44 87 PHE A O 1
ATOM 635 N N . PHE A 1 88 ? -6.027 8.711 4.192 1.00 87.62 88 PHE A N 1
ATOM 636 C CA . PHE A 1 88 ? -7.478 8.695 4.403 1.00 87.62 88 PHE A CA 1
ATOM 637 C C . PHE A 1 88 ? -7.946 7.621 5.397 1.00 87.62 88 PHE A C 1
ATOM 639 O O . PHE A 1 88 ? -9.109 7.636 5.809 1.00 87.62 88 PHE A O 1
ATOM 646 N N . ALA A 1 89 ? -7.065 6.712 5.823 1.00 84.12 89 ALA A N 1
ATOM 647 C CA . ALA A 1 89 ? -7.424 5.601 6.696 1.00 84.12 89 ALA 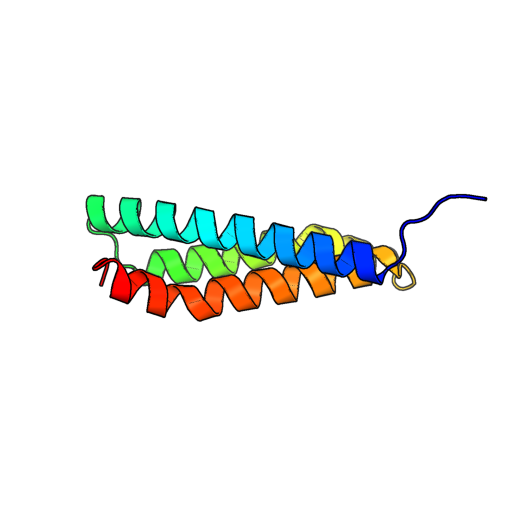A CA 1
ATOM 648 C C . ALA A 1 89 ? -8.007 6.026 8.061 1.00 84.12 89 ALA A C 1
ATOM 650 O O . ALA A 1 89 ? -9.037 5.457 8.433 1.00 84.12 89 ALA A O 1
ATOM 651 N N . PRO A 1 90 ? -7.443 7.003 8.803 1.00 80.81 90 PRO A N 1
ATOM 652 C CA . PRO A 1 90 ? -8.019 7.450 10.074 1.00 80.81 90 PRO A CA 1
ATOM 653 C C . PRO A 1 90 ? -9.393 8.100 9.886 1.00 80.81 90 PRO A C 1
ATOM 655 O O . PRO A 1 90 ? -10.332 7.790 10.610 1.00 80.81 90 PRO A O 1
ATOM 658 N N . ILE A 1 91 ? -9.551 8.927 8.845 1.00 84.06 91 ILE A N 1
ATOM 659 C CA . ILE A 1 91 ? -10.827 9.581 8.515 1.00 84.06 91 ILE A CA 1
ATOM 660 C C . ILE A 1 91 ? -11.907 8.528 8.246 1.00 84.06 91 ILE A C 1
ATOM 662 O O . ILE A 1 91 ? -13.026 8.635 8.749 1.00 84.06 91 ILE A O 1
ATOM 666 N N . LEU A 1 92 ? -11.573 7.496 7.468 1.00 79.25 92 LEU A N 1
ATOM 667 C CA . LEU A 1 92 ? -12.494 6.410 7.154 1.00 79.25 92 LEU A CA 1
ATOM 668 C C . LEU A 1 92 ? -12.817 5.566 8.395 1.00 79.25 92 LEU A C 1
ATOM 670 O O . LEU A 1 92 ? -13.977 5.239 8.619 1.00 79.25 92 LEU A O 1
ATOM 674 N N . SER A 1 93 ? -11.817 5.272 9.228 1.00 79.31 93 SER A N 1
ATOM 675 C CA . SER A 1 93 ? -11.983 4.555 10.499 1.00 79.31 93 SER A CA 1
ATOM 676 C C . SER A 1 93 ? -12.937 5.286 11.448 1.00 79.31 93 SER A C 1
ATOM 678 O O . SER A 1 93 ? -13.861 4.676 11.986 1.00 79.31 93 SER A O 1
ATOM 680 N N . HIS A 1 94 ? -12.767 6.603 11.578 1.00 82.19 94 HIS A N 1
ATOM 681 C CA . HIS A 1 94 ? -13.627 7.466 12.379 1.00 82.19 94 HIS A CA 1
ATOM 682 C C . HIS A 1 94 ? -15.067 7.489 11.848 1.00 82.19 94 HIS A C 1
ATOM 684 O O . HIS A 1 94 ? -16.026 7.297 12.592 1.00 82.19 94 HIS A O 1
ATOM 690 N N . ARG A 1 95 ? -15.240 7.663 10.530 1.00 82.06 95 ARG A N 1
ATOM 691 C CA . ARG A 1 95 ? -16.563 7.667 9.879 1.00 82.06 95 ARG A CA 1
ATOM 692 C C . ARG A 1 95 ? -17.299 6.329 9.987 1.00 82.06 95 ARG A C 1
ATOM 694 O O . ARG A 1 95 ? -18.526 6.332 9.990 1.00 82.06 95 ARG A O 1
ATOM 701 N N . LEU A 1 96 ? -16.568 5.217 10.050 1.00 79.69 96 LEU A N 1
ATOM 702 C CA . LEU A 1 96 ? -17.121 3.868 10.190 1.00 79.69 96 LEU A CA 1
ATOM 703 C C . LEU A 1 96 ? -17.352 3.453 11.655 1.00 79.69 96 LEU A C 1
ATOM 705 O O . LEU A 1 96 ? -17.922 2.389 11.888 1.00 79.69 96 LEU A O 1
ATOM 709 N N . GLY A 1 97 ? -16.951 4.280 12.628 1.00 78.31 97 GLY A N 1
ATOM 710 C CA . GLY A 1 97 ? -17.139 4.009 14.057 1.00 78.31 97 GLY A CA 1
ATOM 711 C C . GLY A 1 97 ? -16.218 2.919 14.610 1.00 78.31 97 GLY A C 1
ATOM 712 O O . GLY A 1 97 ? -16.602 2.215 15.539 1.00 78.31 97 GLY A O 1
ATOM 713 N N . TYR A 1 98 ? -15.0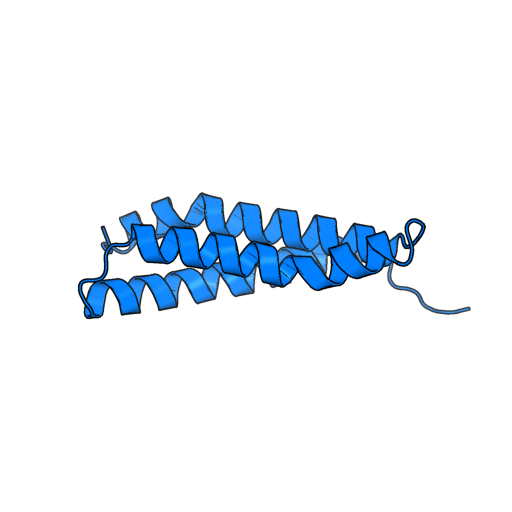34 2.735 14.014 1.00 74.69 98 TYR A N 1
ATOM 714 C CA . TYR A 1 98 ? -14.039 1.759 14.483 1.00 74.69 98 TYR A CA 1
ATOM 715 C C . TYR A 1 98 ? -13.098 2.306 15.570 1.00 74.69 98 TYR A C 1
ATOM 717 O O . TYR A 1 98 ? -12.295 1.540 16.105 1.00 74.69 98 TYR A O 1
ATOM 725 N N . GLU A 1 99 ? -13.173 3.609 15.857 1.00 62.22 99 GLU A N 1
ATOM 726 C CA . GLU A 1 99 ? -12.470 4.296 16.953 1.00 62.22 99 GLU A CA 1
ATOM 727 C C . GLU A 1 99 ? -13.362 4.486 18.180 1.00 62.22 99 GLU A C 1
ATOM 729 O O . GLU A 1 99 ? -14.558 4.809 17.994 1.00 62.22 99 GLU A O 1
#

Sequence (99 aa):
MDASLPDYLIREQAAVGALVAFGFMRVLAGAVAFSRGWRIGWVEYAAIGAAALWCAPQLLALIANPTSVAALAELEGNLAGCAIALFFAPILSHRLGYE

Foldseek 3Di:
DPPDPPLQVLLQCLQVVLLVVLLVVLVVLLVVCLVVVHDVVVVLVVLVVVLCVVLVVLVVVCVVPVPPSSSVSNSNSSVNNSVVSSVCSVVVSVVVVSD

pLDDT: mean 88.84, std 9.47, range [41.66, 97.12]

Radius of gyration: 15.77 Å; chains: 1; bounding box: 37×18×52 Å